Protein AF-A0A7S1ANT2-F1 (afdb_monomer_lite)

InterPro domains:
  IPR011009 Protein kinase-like domain superfamily [SSF56112] (2-54)

Radius of gyration: 23.87 Å; chains: 1; bounding box: 61×49×49 Å

Foldseek 3Di:
DCLQPNDQDQDDPVDDPVVRVLSCQCSDNDPVSRDDPVRVCPDPVNVVVVVVVVVVVVVVVVVVPPDDDDDDDDDDDPPPPCPPCVVVQLVDDAQDWDWDCDPVVNDTDIWGFHDADPQSWTATPVHNPDTHHSVRRD

pLDDT: mean 77.89, std 18.1, range [33.78, 97.06]

Secondary structure (DSSP, 8-state):
-HHHHSPPPPPPTTS-HHHHHHHHHHT-SSGGGSPPHHHHHTSHHHHHHHHHHHHHHHHHHHTT-PPP-----S---------TTGGGTT---TT-EEEEEETTTTEEEEEEEEEE-TTS-EEETTEEEEEEPSGGG-

Structure (mmCIF, N/CA/C/O backbone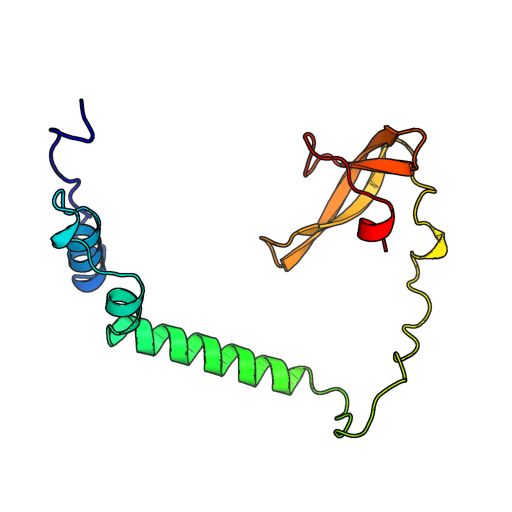):
data_AF-A0A7S1ANT2-F1
#
_entry.id   AF-A0A7S1ANT2-F1
#
loop_
_atom_site.group_PDB
_atom_site.id
_atom_site.type_symbol
_atom_site.label_atom_id
_atom_site.label_alt_id
_atom_site.label_comp_id
_atom_site.label_asym_id
_atom_site.label_entity_id
_atom_site.label_seq_id
_atom_site.pdbx_PDB_ins_code
_atom_site.Cartn_x
_atom_site.Cartn_y
_atom_site.Cartn_z
_atom_site.occupancy
_atom_site.B_iso_or_equiv
_atom_site.auth_seq_id
_atom_site.auth_comp_id
_atom_site.auth_asym_id
_atom_site.auth_atom_id
_atom_site.pdbx_PDB_model_num
ATOM 1 N N . GLN A 1 1 ? 25.009 8.175 -7.397 1.00 67.00 1 GLN A N 1
ATOM 2 C CA . GLN A 1 1 ? 23.965 7.748 -8.363 1.00 67.00 1 GLN A CA 1
ATOM 3 C C . GLN A 1 1 ? 23.542 6.283 -8.143 1.00 67.00 1 GLN A C 1
ATOM 5 O O . GLN A 1 1 ? 23.603 5.475 -9.064 1.00 67.00 1 GLN A O 1
ATOM 10 N N . LYS A 1 2 ? 23.105 5.909 -6.928 1.00 80.44 2 LYS A N 1
ATOM 11 C CA . LYS A 1 2 ? 22.771 4.503 -6.610 1.00 80.44 2 LYS A CA 1
ATOM 12 C C . LYS A 1 2 ? 21.436 4.054 -7.222 1.00 80.44 2 LYS A C 1
ATOM 14 O O . LYS A 1 2 ? 21.335 2.924 -7.668 1.00 80.44 2 LYS A O 1
ATOM 19 N N . ILE A 1 3 ? 20.467 4.962 -7.345 1.00 83.19 3 ILE A N 1
ATOM 20 C CA . ILE A 1 3 ? 19.138 4.672 -7.908 1.00 83.19 3 ILE A CA 1
ATOM 21 C C . ILE A 1 3 ? 19.220 4.422 -9.425 1.00 83.19 3 ILE A C 1
ATOM 23 O O . ILE A 1 3 ? 18.748 3.404 -9.921 1.00 83.19 3 ILE A O 1
ATOM 27 N N . CYS A 1 4 ? 19.894 5.303 -10.172 1.00 80.75 4 CYS A N 1
ATOM 28 C CA . CYS A 1 4 ? 19.932 5.206 -11.637 1.00 80.75 4 CYS A CA 1
ATOM 29 C C . CYS A 1 4 ? 20.901 4.139 -12.172 1.00 80.75 4 CYS A C 1
ATOM 31 O O . CYS A 1 4 ? 20.702 3.654 -13.281 1.00 80.75 4 CYS A O 1
ATOM 33 N N . ARG A 1 5 ? 21.959 3.791 -11.420 1.00 82.69 5 ARG A N 1
ATOM 34 C CA . ARG A 1 5 ? 23.048 2.912 -11.899 1.00 82.69 5 ARG A CA 1
ATOM 35 C C . ARG A 1 5 ? 23.368 1.716 -10.995 1.00 82.69 5 ARG A C 1
ATOM 37 O O . ARG A 1 5 ? 24.066 0.814 -11.436 1.00 82.69 5 ARG A O 1
ATOM 44 N N . GLY A 1 6 ? 22.883 1.683 -9.753 1.00 83.88 6 GLY A N 1
ATOM 45 C CA . GLY A 1 6 ? 23.151 0.586 -8.812 1.00 83.88 6 GLY A CA 1
ATOM 46 C C . GLY A 1 6 ? 22.259 -0.631 -9.070 1.00 83.88 6 GLY A C 1
ATOM 47 O O . GLY A 1 6 ? 21.142 -0.437 -9.545 1.00 83.88 6 GLY A O 1
ATOM 48 N N . PRO A 1 7 ? 22.726 -1.862 -8.812 1.00 86.62 7 PRO A N 1
ATOM 49 C CA . PRO A 1 7 ? 21.993 -3.090 -9.134 1.00 86.62 7 PRO A CA 1
ATOM 50 C C . PRO A 1 7 ? 20.601 -3.119 -8.489 1.00 86.62 7 PRO A C 1
ATOM 52 O O . PRO A 1 7 ? 20.407 -2.577 -7.400 1.00 86.62 7 PRO A O 1
ATOM 55 N N . THR A 1 8 ? 19.636 -3.753 -9.160 1.00 85.06 8 THR A N 1
ATOM 56 C CA . THR A 1 8 ? 18.297 -3.958 -8.594 1.00 85.06 8 THR A CA 1
ATOM 57 C C . THR A 1 8 ? 18.414 -4.873 -7.373 1.00 85.06 8 THR A C 1
ATOM 59 O O . THR A 1 8 ? 19.055 -5.922 -7.477 1.00 85.06 8 THR A O 1
ATOM 62 N N . PRO A 1 9 ? 17.840 -4.501 -6.217 1.00 87.31 9 PRO A N 1
ATOM 63 C CA . PRO A 1 9 ? 17.906 -5.336 -5.027 1.00 87.31 9 PRO A CA 1
ATOM 64 C C . PRO A 1 9 ? 17.197 -6.671 -5.276 1.00 87.31 9 PRO A C 1
ATOM 66 O O . PRO A 1 9 ? 16.123 -6.718 -5.878 1.00 87.31 9 PRO A O 1
ATOM 69 N N . ILE A 1 10 ? 17.814 -7.755 -4.810 1.00 90.62 10 ILE A N 1
ATOM 70 C CA . ILE A 1 10 ? 17.276 -9.109 -4.933 1.00 90.62 10 ILE A CA 1
ATOM 71 C C . ILE A 1 10 ? 16.455 -9.402 -3.681 1.00 90.62 10 ILE A C 1
ATOM 73 O O . ILE A 1 10 ? 16.945 -9.271 -2.560 1.00 90.62 10 ILE A O 1
ATOM 77 N N . VAL A 1 11 ? 15.201 -9.798 -3.878 1.00 93.75 11 VAL A N 1
ATOM 78 C CA . VAL A 1 11 ? 14.313 -10.195 -2.784 1.00 93.75 11 VAL A CA 1
ATOM 79 C C . VAL A 1 11 ? 14.706 -11.601 -2.295 1.00 93.75 11 VAL A C 1
ATOM 81 O O . VAL A 1 11 ? 14.881 -12.492 -3.132 1.00 93.75 11 VAL A O 1
ATOM 84 N N . PRO A 1 12 ? 14.833 -11.835 -0.973 1.00 95.50 12 PRO A N 1
ATOM 85 C CA . PRO A 1 12 ? 15.225 -13.132 -0.423 1.00 95.50 12 PRO A CA 1
ATOM 86 C C . PRO A 1 12 ? 14.354 -14.319 -0.882 1.00 95.50 12 PRO A C 1
ATOM 88 O O . PRO A 1 12 ? 13.155 -14.158 -1.148 1.00 95.50 12 PRO A O 1
ATOM 91 N N . PRO A 1 13 ? 14.911 -15.546 -0.901 1.00 93.06 13 PRO A N 1
ATOM 92 C CA . PRO A 1 13 ? 14.182 -16.746 -1.309 1.00 93.06 13 PRO A CA 1
ATOM 93 C C . PRO A 1 13 ? 13.067 -17.155 -0.328 1.00 93.06 13 PRO A C 1
ATOM 95 O O . PRO A 1 13 ? 12.197 -17.931 -0.703 1.00 93.06 13 PRO A O 1
ATOM 98 N N . ALA A 1 14 ? 13.055 -16.605 0.893 1.00 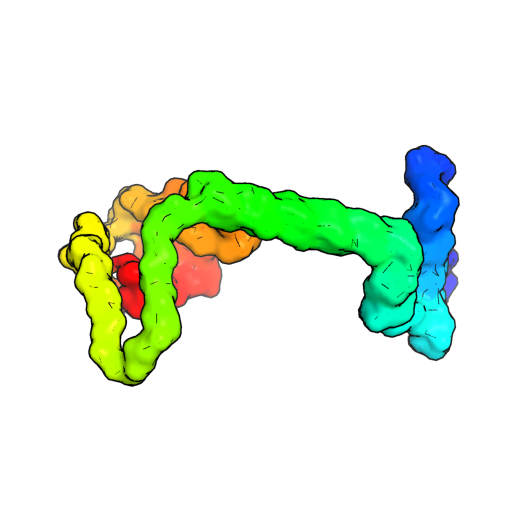97.06 14 ALA A N 1
ATOM 99 C CA . ALA A 1 14 ? 12.021 -16.854 1.903 1.00 97.06 14 ALA A CA 1
ATOM 100 C C . ALA A 1 14 ? 10.621 -16.355 1.497 1.00 97.06 14 ALA A C 1
ATOM 102 O O . ALA A 1 14 ? 9.616 -16.830 2.018 1.00 97.06 14 ALA A O 1
ATOM 103 N N . TYR A 1 15 ? 10.542 -15.396 0.571 1.00 96.25 15 TYR A N 1
ATOM 104 C CA . TYR A 1 15 ? 9.267 -14.924 0.035 1.00 96.25 15 TYR A CA 1
ATOM 105 C C . TYR A 1 15 ? 8.709 -15.891 -1.019 1.00 96.25 15 TYR A C 1
ATOM 107 O O . TYR A 1 15 ? 9.379 -16.821 -1.458 1.00 96.25 15 TYR A O 1
ATOM 115 N N . SER A 1 16 ? 7.472 -15.682 -1.465 1.00 96.12 16 SER A N 1
ATOM 116 C CA . SER A 1 16 ? 6.936 -16.461 -2.586 1.00 96.12 16 SER A CA 1
ATOM 117 C C . SER A 1 16 ? 7.535 -16.009 -3.924 1.00 96.12 16 SER A C 1
ATOM 119 O O . SER A 1 16 ? 7.894 -14.839 -4.086 1.00 96.12 16 SER A O 1
ATOM 121 N N . ASP A 1 17 ? 7.579 -16.909 -4.914 1.00 94.88 17 ASP A N 1
ATOM 122 C CA . ASP A 1 17 ? 7.991 -16.569 -6.288 1.00 94.88 17 ASP A CA 1
ATOM 123 C C . ASP A 1 17 ? 7.188 -15.403 -6.862 1.00 94.88 17 ASP A C 1
ATOM 125 O O . ASP A 1 17 ? 7.734 -14.528 -7.526 1.00 94.88 17 ASP A O 1
ATOM 129 N N . PHE A 1 18 ? 5.897 -15.351 -6.529 1.00 95.25 18 PHE A N 1
ATOM 130 C CA . PHE A 1 18 ? 5.007 -14.281 -6.960 1.00 95.25 18 PHE A CA 1
ATOM 131 C C . PHE A 1 18 ? 5.475 -12.905 -6.482 1.00 95.25 18 PHE A C 1
ATOM 133 O O . PHE A 1 18 ? 5.541 -11.971 -7.277 1.00 95.25 18 PHE A O 1
ATOM 140 N N . VAL A 1 19 ? 5.818 -12.781 -5.196 1.00 94.88 19 VAL A N 1
ATOM 141 C CA . VAL A 1 19 ? 6.287 -11.513 -4.622 1.00 94.88 19 VAL A CA 1
ATOM 142 C C . VAL A 1 19 ? 7.632 -11.129 -5.222 1.00 94.88 19 VAL A C 1
ATOM 144 O O . VAL A 1 19 ? 7.812 -9.980 -5.615 1.00 94.88 19 VAL A O 1
ATOM 147 N N . ARG A 1 20 ? 8.558 -12.088 -5.356 1.00 94.94 20 ARG A N 1
ATOM 148 C CA . ARG A 1 20 ? 9.859 -11.830 -5.987 1.00 94.94 20 ARG A CA 1
ATOM 149 C C . ARG A 1 20 ? 9.696 -11.296 -7.405 1.00 94.94 20 ARG A C 1
ATOM 151 O O . ARG A 1 20 ? 10.258 -10.252 -7.720 1.00 94.94 20 ARG A O 1
ATOM 158 N N . GLN A 1 21 ? 8.892 -11.975 -8.221 1.00 93.44 21 GLN A N 1
ATOM 159 C CA . GLN A 1 21 ? 8.633 -11.582 -9.601 1.00 93.44 21 GLN A CA 1
ATOM 160 C C . GLN A 1 21 ? 7.973 -10.198 -9.682 1.00 93.44 21 GLN A C 1
ATOM 162 O O . GLN A 1 21 ? 8.441 -9.337 -10.426 1.00 93.44 21 GLN A O 1
ATOM 167 N N . LEU A 1 22 ? 6.937 -9.950 -8.874 1.00 94.62 22 LEU A N 1
ATOM 168 C CA . LEU A 1 22 ? 6.257 -8.656 -8.828 1.00 94.62 22 LEU A CA 1
ATOM 169 C C . LEU A 1 22 ? 7.219 -7.524 -8.433 1.00 94.62 22 LEU A C 1
ATOM 171 O O . LEU A 1 22 ? 7.235 -6.475 -9.075 1.00 94.62 22 LEU A O 1
ATOM 175 N N . CYS A 1 23 ? 8.063 -7.730 -7.419 1.00 93.94 23 CYS A N 1
ATOM 176 C CA . CYS A 1 23 ? 9.076 -6.752 -7.023 1.00 93.94 23 CYS A CA 1
ATOM 177 C C . CYS A 1 23 ? 10.098 -6.491 -8.138 1.00 93.94 23 CYS A C 1
ATOM 179 O O . CYS A 1 23 ? 10.465 -5.338 -8.357 1.00 93.94 23 CYS A O 1
ATOM 181 N N . THR A 1 24 ? 10.535 -7.522 -8.867 1.00 92.25 24 THR A N 1
ATOM 182 C CA . THR A 1 24 ? 11.438 -7.362 -10.016 1.00 92.25 24 THR A CA 1
ATOM 183 C C . THR A 1 24 ? 10.811 -6.504 -11.117 1.00 92.25 24 THR A C 1
ATOM 185 O O . THR A 1 24 ? 11.470 -5.605 -11.639 1.00 92.25 24 THR A O 1
ATOM 188 N N . GLU A 1 25 ? 9.538 -6.732 -11.436 1.00 93.06 25 GLU A N 1
ATOM 189 C CA . GLU A 1 25 ? 8.802 -5.970 -12.451 1.00 93.06 25 GLU A CA 1
ATOM 190 C C . GLU A 1 25 ? 8.569 -4.513 -12.012 1.00 93.06 25 GLU A C 1
ATOM 192 O O . GLU A 1 25 ? 8.817 -3.579 -12.776 1.00 93.06 25 GLU A O 1
ATOM 197 N N . MET A 1 26 ? 8.185 -4.281 -10.751 1.00 93.94 26 MET A N 1
ATOM 198 C CA . MET A 1 26 ? 7.997 -2.925 -10.216 1.00 93.94 26 MET A CA 1
ATOM 199 C C . MET A 1 26 ? 9.308 -2.128 -10.140 1.00 93.94 26 MET A C 1
ATOM 201 O O . MET A 1 26 ? 9.328 -0.923 -10.405 1.00 93.94 26 MET A O 1
ATOM 205 N N . LEU A 1 27 ? 10.422 -2.787 -9.812 1.00 92.12 27 LEU A N 1
ATOM 206 C CA . LEU A 1 27 ? 11.747 -2.167 -9.724 1.00 92.12 27 LEU A CA 1
ATOM 207 C C . LEU A 1 27 ? 12.488 -2.122 -11.071 1.00 92.12 27 LEU A C 1
ATOM 209 O O . LEU A 1 27 ? 13.673 -1.780 -11.114 1.00 92.12 27 LEU A O 1
ATOM 213 N N . CYS A 1 28 ? 11.804 -2.420 -12.179 1.00 89.50 28 CYS A N 1
ATOM 214 C CA . CYS A 1 28 ? 12.359 -2.258 -13.514 1.00 89.50 28 CYS A CA 1
ATOM 215 C C . CYS A 1 28 ? 12.777 -0.795 -13.755 1.00 89.50 28 CYS A C 1
ATOM 217 O O . CYS A 1 28 ? 12.056 0.146 -13.415 1.00 89.50 28 CYS A O 1
ATOM 219 N N . ARG A 1 29 ? 13.963 -0.587 -14.349 1.00 88.81 29 ARG A N 1
ATOM 220 C CA . ARG A 1 29 ? 14.484 0.764 -14.643 1.00 88.81 29 ARG A CA 1
ATOM 221 C C . ARG A 1 29 ? 13.697 1.475 -15.736 1.00 88.81 29 ARG A C 1
ATOM 223 O O . ARG A 1 29 ? 13.642 2.701 -15.757 1.00 88.81 29 ARG A O 1
ATOM 230 N N . SER A 1 30 ? 13.159 0.706 -16.677 1.00 88.44 30 SER A N 1
ATOM 231 C CA . SER A 1 30 ? 12.347 1.240 -17.759 1.00 88.44 30 SER A CA 1
ATOM 232 C C . SER A 1 30 ? 10.937 1.479 -17.243 1.00 88.44 30 SER A C 1
ATOM 234 O O . SER A 1 30 ? 10.269 0.534 -16.831 1.00 88.44 30 SER A O 1
ATOM 236 N N . ALA A 1 31 ? 10.462 2.723 -17.325 1.00 90.50 31 ALA A N 1
ATOM 237 C CA . ALA A 1 31 ? 9.091 3.066 -16.954 1.00 90.50 31 ALA A CA 1
ATOM 238 C C . ALA A 1 31 ? 8.056 2.240 -17.738 1.00 90.50 31 ALA A C 1
ATOM 240 O O . ALA A 1 31 ? 7.046 1.840 -17.178 1.00 90.50 31 ALA A O 1
ATOM 241 N N . LYS A 1 32 ? 8.345 1.915 -19.0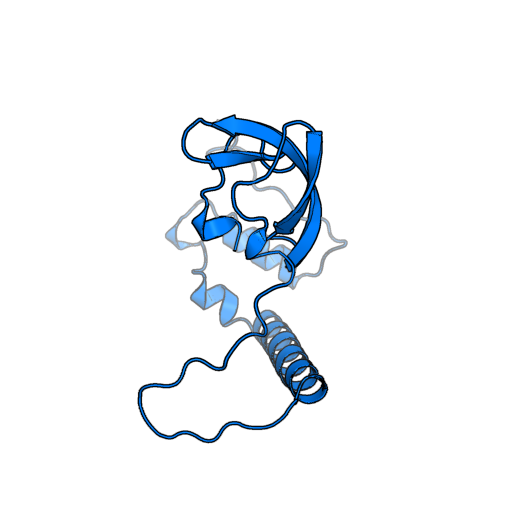06 1.00 91.00 32 LYS A N 1
ATOM 242 C CA . LYS A 1 32 ? 7.470 1.090 -19.856 1.00 91.00 32 LYS A CA 1
ATOM 243 C C . LYS A 1 32 ? 7.420 -0.383 -19.440 1.00 91.00 32 LYS A C 1
ATOM 245 O O . LYS A 1 32 ? 6.509 -1.088 -19.842 1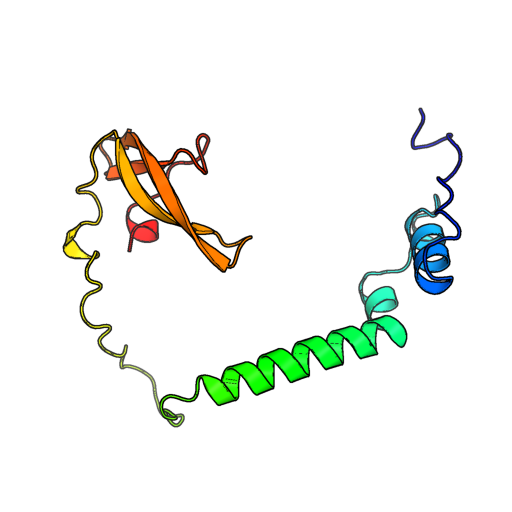.00 91.00 32 LYS A O 1
ATOM 250 N N . GLY A 1 33 ? 8.422 -0.854 -18.696 1.00 88.19 33 GLY A N 1
ATOM 251 C CA . GLY A 1 33 ? 8.467 -2.221 -18.176 1.00 88.19 33 GLY A CA 1
ATOM 252 C C . GLY A 1 33 ? 7.865 -2.358 -16.779 1.00 88.19 33 GLY A C 1
ATOM 253 O O . GLY A 1 33 ? 7.812 -3.469 -16.261 1.00 88.19 33 GLY A O 1
ATOM 254 N N . ARG A 1 34 ? 7.452 -1.247 -16.154 1.00 94.31 34 ARG A N 1
ATOM 255 C CA . ARG A 1 34 ? 6.785 -1.256 -14.855 1.00 94.31 34 ARG A CA 1
ATOM 256 C C . ARG A 1 34 ? 5.284 -1.481 -15.081 1.00 94.31 34 ARG A C 1
ATOM 258 O O . ARG A 1 34 ? 4.690 -0.711 -15.833 1.00 94.31 34 ARG A O 1
ATOM 265 N N . PRO A 1 35 ? 4.670 -2.485 -14.437 1.00 96.12 35 PRO A N 1
ATOM 266 C CA . PRO A 1 35 ? 3.234 -2.707 -14.549 1.00 96.12 35 PRO A CA 1
ATOM 267 C C . PRO A 1 35 ? 2.456 -1.528 -13.954 1.00 96.12 35 PRO A C 1
ATOM 269 O O . PRO A 1 35 ? 2.899 -0.909 -12.979 1.00 96.12 35 PRO A O 1
ATOM 272 N N . THR A 1 36 ? 1.294 -1.226 -14.528 1.00 96.56 36 THR A N 1
ATOM 273 C CA . THR A 1 36 ? 0.374 -0.237 -13.957 1.00 96.56 36 THR A CA 1
ATOM 274 C C . THR A 1 36 ? -0.315 -0.798 -12.711 1.00 96.56 36 THR A C 1
ATOM 276 O O . THR A 1 36 ? -0.293 -2.002 -12.454 1.00 96.56 36 THR A O 1
ATOM 279 N N . ALA A 1 37 ? -0.943 0.070 -11.914 1.00 95.44 37 ALA A N 1
ATOM 280 C CA . ALA A 1 37 ? -1.718 -0.380 -10.757 1.00 95.44 37 ALA A CA 1
ATOM 281 C C . ALA A 1 37 ? -2.854 -1.336 -11.167 1.00 95.44 37 ALA A C 1
ATOM 283 O O . ALA A 1 37 ? -3.106 -2.319 -10.474 1.00 95.44 37 ALA A O 1
ATOM 284 N N . GLU A 1 38 ? -3.479 -1.087 -12.319 1.00 96.19 38 GLU A N 1
ATOM 285 C CA . GLU A 1 38 ? -4.524 -1.941 -12.883 1.00 96.19 38 GLU A CA 1
ATOM 286 C C . GLU A 1 38 ? -3.977 -3.327 -13.254 1.00 96.19 38 GLU A C 1
ATOM 288 O O . GLU A 1 38 ? -4.545 -4.338 -12.842 1.00 96.19 38 GLU A O 1
ATOM 293 N N . ASP A 1 39 ? -2.805 -3.394 -13.897 1.00 95.50 39 ASP A N 1
ATOM 294 C CA . ASP A 1 39 ? -2.143 -4.666 -14.230 1.00 95.50 39 ASP A CA 1
ATOM 295 C C . ASP A 1 39 ? -1.760 -5.479 -12.985 1.00 95.50 39 ASP A C 1
ATOM 297 O O . ASP A 1 39 ? -1.751 -6.713 -13.002 1.00 95.50 39 ASP A O 1
ATOM 301 N N . ILE A 1 40 ? -1.393 -4.803 -11.891 1.00 96.56 40 ILE A N 1
ATOM 302 C CA . ILE A 1 40 ? -1.078 -5.457 -10.617 1.00 96.56 40 ILE A CA 1
ATOM 303 C C . ILE A 1 40 ? -2.359 -6.015 -9.993 1.00 96.56 40 ILE A C 1
ATOM 305 O O . ILE A 1 40 ? -2.380 -7.180 -9.592 1.00 96.56 40 ILE A O 1
ATOM 309 N N . LEU A 1 41 ? -3.432 -5.221 -9.955 1.00 95.81 41 LEU A N 1
ATOM 310 C CA . LEU A 1 41 ? -4.724 -5.653 -9.428 1.00 95.81 41 LEU A CA 1
ATOM 311 C C . LEU A 1 41 ? -5.318 -6.799 -10.246 1.00 95.81 41 LEU A C 1
ATOM 313 O O . LEU A 1 41 ? -5.907 -7.696 -9.656 1.00 95.81 41 LEU A O 1
ATOM 317 N N . ALA A 1 42 ? -5.116 -6.847 -11.562 1.00 95.62 42 ALA A N 1
ATOM 318 C CA . ALA A 1 42 ? -5.613 -7.920 -12.426 1.00 95.62 42 ALA A CA 1
ATOM 319 C C . ALA A 1 42 ? -4.972 -9.301 -12.158 1.00 95.62 42 ALA A C 1
ATOM 321 O O . ALA A 1 42 ? -5.440 -10.317 -12.678 1.00 95.62 42 ALA A O 1
ATOM 322 N N . ARG A 1 43 ? -3.907 -9.391 -11.345 1.00 96.06 43 ARG A N 1
ATOM 323 C CA . ARG A 1 43 ? -3.219 -10.666 -11.081 1.00 96.06 43 ARG A CA 1
ATOM 324 C C . ARG A 1 43 ? -4.090 -11.611 -10.245 1.00 96.06 43 ARG A C 1
ATOM 326 O O . ARG A 1 43 ? -4.556 -11.201 -9.182 1.00 96.06 43 ARG A O 1
ATOM 333 N N . PRO A 1 44 ? -4.192 -12.909 -10.597 1.00 95.88 44 PRO A N 1
ATOM 334 C CA . PRO A 1 44 ? -5.058 -13.860 -9.890 1.00 95.88 44 PRO A CA 1
ATOM 335 C C . PRO A 1 44 ? -4.812 -13.949 -8.377 1.00 95.88 44 PRO A C 1
ATOM 337 O O . PRO A 1 44 ? -5.759 -13.979 -7.599 1.00 95.88 44 PRO A O 1
ATOM 340 N N . LYS A 1 45 ? -3.542 -13.936 -7.944 1.00 94.31 45 LYS A N 1
ATOM 341 C CA . LYS A 1 45 ? -3.178 -13.977 -6.514 1.00 94.31 45 LYS A CA 1
ATOM 342 C C . LYS A 1 45 ? -3.590 -12.720 -5.746 1.00 94.31 45 LYS A C 1
ATOM 344 O O . LYS A 1 45 ? -3.865 -12.803 -4.556 1.00 94.31 45 LYS A O 1
ATOM 349 N N . ILE A 1 46 ? -3.608 -11.562 -6.404 1.00 95.88 46 ILE A N 1
ATOM 350 C CA . ILE A 1 46 ? -4.049 -10.311 -5.780 1.00 95.88 46 ILE A CA 1
ATOM 351 C C . ILE A 1 46 ? -5.574 -10.271 -5.761 1.00 95.88 46 ILE A C 1
ATOM 353 O O . ILE A 1 46 ? -6.145 -10.007 -4.710 1.00 95.88 46 ILE A O 1
ATOM 357 N N . GLN A 1 47 ? -6.229 -10.658 -6.858 1.00 96.19 47 GLN A N 1
ATOM 358 C CA . GLN A 1 47 ? -7.686 -10.801 -6.929 1.00 96.19 47 GLN A CA 1
ATOM 359 C C . GLN A 1 47 ? -8.245 -11.717 -5.835 1.00 96.19 47 GLN A C 1
ATOM 361 O O . GLN A 1 47 ? -9.244 -11.375 -5.211 1.00 96.19 47 GLN A O 1
ATOM 366 N N . SER A 1 48 ? -7.592 -12.847 -5.536 1.00 94.75 48 SER A N 1
ATOM 367 C CA . SER A 1 48 ? -8.042 -13.732 -4.454 1.00 94.75 48 SER A CA 1
ATOM 368 C C . SER A 1 48 ? -7.978 -13.074 -3.075 1.00 94.75 48 SER A C 1
ATOM 370 O O . SER A 1 48 ? -8.865 -13.295 -2.257 1.00 94.75 48 SER A O 1
ATOM 372 N N . ILE A 1 49 ? -6.950 -12.258 -2.820 1.00 94.25 49 ILE A N 1
ATOM 373 C CA . ILE A 1 49 ? -6.808 -11.530 -1.552 1.00 94.25 49 ILE A CA 1
ATOM 374 C C . ILE A 1 49 ? -7.846 -10.407 -1.485 1.00 94.25 49 ILE A C 1
ATOM 376 O O . ILE A 1 49 ? -8.531 -10.280 -0.481 1.00 94.25 49 ILE A O 1
ATOM 380 N N . VAL A 1 50 ? -8.020 -9.640 -2.566 1.00 92.56 50 VAL A N 1
ATOM 381 C CA . VAL A 1 50 ? -9.037 -8.579 -2.653 1.00 92.56 50 VAL A CA 1
ATOM 382 C C . VAL A 1 50 ? -10.437 -9.144 -2.424 1.00 92.56 50 VAL A C 1
ATOM 384 O O . VAL A 1 50 ? -11.208 -8.561 -1.670 1.00 92.56 50 VAL A O 1
ATOM 387 N N . LYS A 1 51 ? -10.750 -10.299 -3.020 1.00 93.81 51 LYS A N 1
ATOM 388 C CA . LYS A 1 51 ? -12.016 -10.995 -2.792 1.00 93.81 51 LYS A CA 1
ATOM 389 C C . LYS A 1 51 ? -12.187 -11.382 -1.323 1.00 93.81 51 LYS A C 1
ATOM 391 O O . LYS A 1 51 ? -13.211 -11.059 -0.744 1.00 93.81 51 LYS A O 1
ATOM 396 N N . MET A 1 52 ? -11.172 -11.992 -0.712 1.00 92.25 52 MET A N 1
ATOM 397 C CA . MET A 1 52 ? -11.202 -12.354 0.709 1.00 92.25 52 MET A CA 1
ATOM 398 C C . MET A 1 52 ? -11.434 -11.131 1.608 1.00 92.25 52 MET A C 1
ATOM 400 O O . MET A 1 52 ? -12.274 -11.185 2.498 1.00 92.25 52 MET A O 1
ATOM 404 N N . MET A 1 53 ? -10.752 -10.015 1.334 1.00 91.38 53 MET A N 1
ATOM 405 C CA . MET A 1 53 ? -10.933 -8.761 2.074 1.00 91.38 53 MET A CA 1
ATOM 406 C C . MET A 1 53 ? -12.337 -8.169 1.889 1.00 91.38 53 MET A C 1
ATOM 408 O O . MET A 1 53 ? -12.894 -7.595 2.822 1.00 91.38 53 MET A O 1
ATOM 412 N N . LEU A 1 54 ? -12.912 -8.281 0.687 1.00 93.00 54 LEU A N 1
ATOM 413 C CA . LEU A 1 54 ? -14.264 -7.802 0.406 1.00 93.00 54 LEU A CA 1
ATOM 414 C C . LEU A 1 54 ? -15.322 -8.672 1.095 1.00 93.00 54 LEU A C 1
ATOM 416 O O . LEU A 1 54 ? -16.254 -8.129 1.683 1.00 93.00 54 LEU A O 1
ATOM 420 N N . ASP A 1 55 ? -15.149 -9.992 1.054 1.00 90.69 55 ASP A N 1
ATOM 421 C CA . ASP A 1 55 ? -16.028 -10.961 1.710 1.00 90.69 55 ASP A CA 1
ATOM 422 C C . ASP A 1 55 ? -16.012 -10.748 3.237 1.00 90.69 55 ASP A C 1
ATOM 424 O O . ASP A 1 55 ? -17.068 -10.690 3.866 1.00 90.69 55 ASP A O 1
ATOM 428 N N . GLU A 1 56 ? -14.831 -10.534 3.830 1.00 89.69 56 GLU A N 1
ATOM 429 C CA . GLU A 1 56 ? -14.673 -10.209 5.256 1.00 89.69 56 GLU A CA 1
ATOM 430 C C . GLU A 1 56 ? -15.371 -8.891 5.628 1.00 89.69 56 GLU A C 1
ATOM 432 O O . GLU A 1 56 ? -16.105 -8.832 6.613 1.00 89.69 56 GLU A O 1
ATOM 437 N N . ALA A 1 57 ? -15.223 -7.841 4.813 1.00 82.31 57 ALA A N 1
ATOM 438 C CA . ALA A 1 57 ? -15.892 -6.562 5.049 1.00 82.31 57 ALA A CA 1
ATOM 439 C C . ALA A 1 57 ? -17.426 -6.648 4.916 1.00 82.31 57 ALA A C 1
ATOM 441 O O . ALA A 1 57 ? -18.149 -5.936 5.617 1.00 82.31 57 ALA A O 1
ATOM 442 N N . GLN A 1 58 ? -17.937 -7.503 4.024 1.00 82.75 58 GLN A N 1
ATOM 443 C CA . GLN A 1 58 ? -19.373 -7.760 3.882 1.00 82.75 58 GLN A CA 1
ATOM 444 C C . GLN A 1 58 ? -19.924 -8.577 5.056 1.00 82.75 58 GLN A C 1
ATOM 446 O O . GLN A 1 58 ? -20.987 -8.244 5.576 1.00 82.75 58 GLN A O 1
ATOM 451 N N . ALA A 1 59 ? -19.189 -9.590 5.517 1.00 75.69 59 ALA A N 1
ATOM 452 C CA . ALA A 1 59 ? -19.562 -10.382 6.685 1.00 75.69 59 ALA A CA 1
ATOM 453 C C . ALA A 1 59 ? -19.533 -9.550 7.981 1.00 75.69 59 ALA A C 1
ATOM 455 O O . ALA A 1 59 ? -20.478 -9.602 8.763 1.00 75.69 59 ALA A O 1
ATOM 456 N N . GLY A 1 60 ? -18.515 -8.704 8.171 1.00 65.69 60 GLY A N 1
ATOM 457 C CA . GLY A 1 60 ? -18.443 -7.781 9.310 1.00 65.69 60 GLY A CA 1
ATOM 458 C C . GLY A 1 60 ? -19.515 -6.684 9.283 1.00 65.69 60 GLY A C 1
ATOM 459 O O . GLY A 1 60 ? -19.941 -6.210 10.332 1.00 65.69 60 GLY A O 1
ATOM 460 N N . ARG A 1 61 ? -20.014 -6.306 8.095 1.00 58.09 61 ARG A N 1
ATOM 461 C CA . ARG A 1 61 ? -21.206 -5.448 7.974 1.00 58.09 61 ARG A CA 1
ATOM 462 C C . ARG A 1 61 ? -22.484 -6.148 8.435 1.00 58.09 61 ARG A C 1
ATOM 464 O O . ARG A 1 61 ? -23.333 -5.474 9.002 1.00 58.09 61 ARG A O 1
ATOM 471 N N . LEU A 1 62 ? -22.606 -7.460 8.227 1.00 51.28 62 LEU A N 1
ATOM 472 C CA . LEU A 1 62 ? -23.762 -8.246 8.678 1.00 51.28 62 LEU A CA 1
ATOM 473 C C . LEU A 1 62 ? -23.773 -8.461 10.201 1.00 51.28 62 LEU A C 1
ATOM 475 O O . LEU A 1 62 ? -24.848 -8.501 10.789 1.00 51.28 62 LEU A O 1
ATOM 479 N N . GLU A 1 63 ? -22.615 -8.509 10.868 1.00 47.28 63 GLU A N 1
ATOM 480 C CA . GLU A 1 63 ? -22.558 -8.500 12.345 1.00 47.28 63 GLU A CA 1
ATOM 481 C C . GLU A 1 63 ? -22.841 -7.114 12.961 1.00 47.28 63 GLU A C 1
ATOM 483 O O . GLU A 1 63 ? -23.114 -7.013 14.157 1.00 47.28 63 GLU A O 1
ATOM 488 N N . LEU A 1 64 ? -22.849 -6.052 12.146 1.00 47.62 64 LEU A N 1
ATOM 489 C CA . LEU A 1 64 ? -23.201 -4.682 12.535 1.00 47.62 64 LEU A CA 1
ATOM 490 C C . LEU A 1 64 ? -24.549 -4.206 11.954 1.00 47.62 64 LEU A C 1
ATOM 492 O O . LEU A 1 64 ? -24.835 -3.007 12.013 1.00 47.62 64 LEU A O 1
ATOM 496 N N . GLU A 1 65 ? -25.407 -5.100 11.442 1.00 40.50 65 GLU A N 1
ATOM 497 C CA . GLU A 1 65 ? -26.790 -4.754 11.069 1.00 40.50 65 GLU A CA 1
ATOM 498 C C . GLU A 1 65 ? -27.664 -4.504 12.316 1.00 40.50 65 GLU A C 1
ATOM 500 O O . GLU A 1 65 ? -28.500 -5.304 12.732 1.00 40.50 65 GLU A O 1
ATOM 505 N N . ALA A 1 66 ? -27.483 -3.319 12.898 1.00 42.16 66 ALA A N 1
ATOM 506 C CA . ALA A 1 66 ? -28.584 -2.509 13.401 1.00 42.16 66 ALA A CA 1
ATOM 507 C C . ALA A 1 66 ? -29.413 -1.987 12.195 1.00 42.16 66 ALA A C 1
ATOM 509 O O . ALA A 1 66 ? -28.904 -1.921 11.076 1.00 42.16 66 ALA A O 1
ATOM 510 N N . PRO A 1 67 ? -30.706 -1.672 12.381 1.00 44.00 67 PRO A N 1
ATOM 511 C CA . PRO A 1 67 ? -31.756 -1.916 11.397 1.00 44.00 67 PRO A CA 1
ATOM 512 C C . PRO A 1 67 ? -31.647 -1.089 10.111 1.00 44.00 67 PRO A C 1
ATOM 514 O O . PRO A 1 67 ? -31.281 0.086 10.112 1.00 44.00 67 PRO A O 1
ATOM 517 N N . SER A 1 68 ? -32.076 -1.730 9.022 1.00 42.94 68 SER A N 1
ATOM 518 C CA . SER A 1 68 ? -32.261 -1.173 7.687 1.00 42.94 68 SER A CA 1
ATOM 519 C C . SER A 1 68 ? -33.117 0.100 7.693 1.00 42.94 68 SER A C 1
ATOM 521 O O . SER A 1 68 ? -34.304 0.053 8.024 1.00 42.94 68 SER A O 1
ATOM 523 N N . TYR A 1 69 ? -32.553 1.211 7.222 1.00 35.03 69 TYR A N 1
ATOM 524 C CA . TYR A 1 69 ? -33.332 2.348 6.737 1.00 35.03 69 TYR A CA 1
ATOM 525 C C . TYR A 1 69 ? -33.467 2.224 5.219 1.00 35.03 69 TYR A C 1
ATOM 527 O O . TYR A 1 69 ? -32.494 2.331 4.476 1.00 35.03 69 TYR A O 1
ATOM 535 N N . SER A 1 70 ? -34.688 1.934 4.778 1.00 43.38 70 SER A N 1
ATOM 536 C CA . SER A 1 70 ? -35.095 1.875 3.377 1.00 43.38 70 SER A CA 1
ATOM 537 C C . SER A 1 70 ? -34.955 3.231 2.685 1.00 43.38 70 SER A C 1
ATOM 539 O O . SER A 1 70 ? -35.325 4.263 3.247 1.00 43.38 70 SER A O 1
ATOM 541 N N . GLU A 1 71 ? -34.494 3.193 1.436 1.00 48.75 71 GLU A N 1
ATOM 542 C CA . GLU A 1 71 ? -34.485 4.300 0.480 1.00 48.75 71 GLU A CA 1
ATOM 543 C C . GLU A 1 71 ? -35.843 5.013 0.395 1.00 48.75 71 GLU A C 1
ATOM 545 O O . GLU A 1 71 ? -36.808 4.461 -0.129 1.00 48.75 71 GLU A O 1
ATOM 550 N N . ALA A 1 72 ? -35.901 6.270 0.835 1.00 34.47 72 ALA A N 1
ATOM 551 C CA . ALA A 1 72 ? -36.801 7.278 0.284 1.00 34.47 72 ALA A CA 1
ATOM 552 C C . ALA A 1 72 ? -36.405 8.673 0.779 1.00 34.47 72 ALA A C 1
ATOM 554 O O . ALA A 1 72 ? -36.537 8.977 1.958 1.00 34.47 72 ALA A O 1
ATOM 555 N N . GLY A 1 73 ? -36.035 9.545 -0.157 1.00 33.78 73 GLY A N 1
ATOM 556 C CA . GLY A 1 73 ? -36.309 10.972 -0.025 1.00 33.78 73 GLY A CA 1
ATOM 557 C C . GLY A 1 73 ? -35.315 11.786 0.800 1.00 33.78 73 GLY A C 1
ATOM 558 O O . GLY A 1 73 ? -34.883 11.435 1.889 1.00 33.78 73 GLY A O 1
ATOM 559 N N . ALA A 1 74 ? -34.973 12.934 0.233 1.00 44.44 74 ALA A N 1
ATOM 560 C CA . ALA A 1 74 ? -34.249 14.011 0.871 1.00 44.44 74 ALA A CA 1
ATOM 561 C C . ALA A 1 74 ? -34.818 14.395 2.252 1.00 44.44 74 ALA A C 1
ATOM 563 O O . ALA A 1 74 ? -36.023 14.340 2.473 1.00 44.44 74 ALA A O 1
ATOM 564 N N . ALA A 1 75 ? -33.924 14.916 3.098 1.00 41.44 75 ALA A N 1
ATOM 565 C CA . ALA A 1 75 ? -34.198 15.546 4.388 1.00 41.44 75 ALA A CA 1
ATOM 566 C C . ALA A 1 75 ? -34.698 14.602 5.491 1.00 41.44 75 ALA A C 1
ATOM 568 O O . ALA A 1 75 ? -35.892 14.453 5.693 1.00 41.44 75 ALA A O 1
ATOM 569 N N . LEU A 1 76 ? -33.751 14.056 6.257 1.00 36.03 76 LEU A N 1
ATOM 570 C CA . LEU A 1 76 ? -33.772 13.971 7.724 1.00 36.03 76 LEU A CA 1
ATOM 571 C C . LEU A 1 76 ? -32.418 13.393 8.149 1.00 36.03 76 LEU A C 1
ATOM 573 O O . LEU A 1 76 ? -32.123 12.219 7.941 1.00 36.03 76 LEU A O 1
ATOM 577 N N . ARG A 1 77 ? -31.549 14.256 8.684 1.00 45.50 77 ARG A N 1
ATOM 578 C CA . ARG A 1 77 ? -30.392 13.800 9.457 1.00 45.50 77 ARG A CA 1
ATOM 579 C C . ARG A 1 77 ? -30.958 13.003 10.640 1.00 45.50 77 ARG A C 1
ATOM 581 O O . ARG A 1 77 ? -31.839 13.550 11.302 1.00 45.50 77 ARG A O 1
ATOM 588 N N . PRO A 1 78 ? -30.521 11.762 10.906 1.00 40.97 78 PRO A N 1
ATOM 589 C CA . PRO A 1 78 ? -30.882 11.124 12.158 1.00 40.97 78 PRO A CA 1
ATOM 590 C C . PRO A 1 78 ? -30.240 11.953 13.268 1.00 40.97 78 PRO A C 1
ATOM 592 O O . PRO A 1 78 ? -29.055 12.286 13.181 1.00 40.97 78 PRO A O 1
ATOM 595 N N . ASP A 1 79 ? -31.046 12.335 14.255 1.00 44.94 79 ASP A N 1
ATOM 596 C CA . ASP A 1 79 ? -30.590 12.892 15.519 1.00 44.94 79 ASP A CA 1
ATOM 597 C C . ASP A 1 79 ? -29.555 11.934 16.114 1.00 44.94 79 ASP A C 1
ATOM 599 O O . ASP A 1 79 ? -29.878 10.932 16.756 1.00 44.94 79 ASP A O 1
ATOM 603 N N . VAL A 1 80 ? -28.283 12.224 15.843 1.00 47.53 80 VAL A N 1
ATOM 604 C CA . VAL A 1 80 ? -27.176 11.730 16.647 1.00 47.53 80 VAL A CA 1
ATOM 605 C C . VAL A 1 80 ? -27.507 12.233 18.049 1.00 47.53 80 VAL A C 1
ATOM 607 O O . VAL A 1 80 ? -27.704 13.446 18.186 1.00 47.53 80 VAL A O 1
ATOM 610 N N . PRO A 1 81 ? -27.655 11.365 19.069 1.00 45.75 81 PRO A N 1
ATOM 611 C CA . PRO A 1 81 ? -27.755 11.858 20.430 1.00 45.75 81 PRO A CA 1
ATOM 612 C C . PRO A 1 81 ? -26.516 12.715 20.618 1.00 45.75 81 PRO A C 1
ATOM 614 O O . PRO A 1 81 ? -25.411 12.206 20.426 1.00 45.75 81 PRO A O 1
ATOM 617 N N . ASP A 1 82 ? -26.757 14.010 20.833 1.00 49.16 82 ASP A N 1
ATOM 618 C CA . ASP A 1 82 ? -25.775 15.075 20.995 1.00 49.16 82 ASP A CA 1
ATOM 619 C C . ASP A 1 82 ? -24.497 14.460 21.554 1.00 49.16 82 ASP A C 1
ATOM 621 O O . ASP A 1 82 ? -24.515 13.915 22.665 1.00 49.16 82 ASP A O 1
ATOM 625 N N . GLY A 1 83 ? -23.465 14.350 20.705 1.00 48.12 83 GLY A N 1
ATOM 626 C CA . GLY A 1 83 ? -22.279 13.575 21.046 1.00 48.12 83 GLY A CA 1
ATOM 627 C C . GLY A 1 83 ? -21.831 14.026 22.428 1.00 48.12 83 GLY A C 1
ATOM 628 O O . GLY A 1 83 ? -21.803 15.227 22.686 1.00 48.12 83 GLY A O 1
ATOM 629 N N . GLN A 1 84 ? -21.521 13.100 23.340 1.00 52.69 84 GLN A N 1
ATOM 630 C CA . GLN A 1 84 ? -21.184 13.434 24.738 1.00 52.69 84 GLN A CA 1
ATOM 631 C C . GLN A 1 84 ? -20.079 14.509 24.862 1.00 52.69 84 GLN A C 1
ATOM 633 O O . GLN A 1 84 ? -19.921 15.135 25.909 1.00 52.69 84 GLN A O 1
ATOM 638 N N . TYR A 1 85 ? -19.355 14.771 23.772 1.00 52.94 85 TYR A N 1
ATOM 639 C CA . TYR A 1 85 ? -18.269 15.732 23.651 1.00 52.94 85 TYR A CA 1
ATOM 640 C C . TYR A 1 85 ? -18.577 16.950 22.755 1.00 52.94 85 TYR A C 1
ATOM 642 O O . TYR A 1 85 ? -17.764 17.869 22.711 1.00 52.94 85 TYR A O 1
ATOM 650 N N . ALA A 1 86 ? -19.754 17.042 22.119 1.00 53.06 86 ALA A N 1
ATOM 651 C CA . ALA A 1 86 ? -20.150 18.186 21.284 1.00 53.06 86 ALA A CA 1
ATOM 652 C C . ALA A 1 86 ? -20.170 19.503 22.084 1.00 53.06 86 ALA A C 1
ATOM 654 O O . ALA A 1 86 ? -19.718 20.542 21.604 1.00 53.06 86 ALA A O 1
ATOM 655 N N . GLY A 1 87 ? -20.592 19.443 23.353 1.00 56.62 87 GLY A N 1
ATOM 656 C CA . GLY A 1 87 ? -20.538 20.576 24.285 1.00 56.62 87 GLY A CA 1
ATOM 657 C C . GLY A 1 87 ? -19.130 20.954 24.771 1.00 56.62 87 GLY A C 1
ATOM 658 O O . GLY A 1 87 ? -18.970 21.999 25.398 1.00 56.62 87 GLY A O 1
ATOM 659 N N . HIS A 1 88 ? -18.114 20.131 24.492 1.00 58.19 88 HIS A N 1
ATOM 660 C CA . HIS A 1 88 ? -16.728 20.339 24.929 1.00 58.19 88 HIS A CA 1
ATOM 661 C C . HIS A 1 88 ? -15.818 20.859 23.800 1.00 58.19 88 HIS A C 1
ATOM 663 O O . HIS A 1 88 ? -14.683 21.265 24.065 1.00 58.19 88 HIS A O 1
ATOM 669 N N . ALA A 1 89 ? -16.312 20.911 22.556 1.00 59.41 89 ALA A N 1
ATOM 670 C CA . ALA A 1 89 ? -15.569 21.424 21.409 1.00 59.41 89 ALA A CA 1
ATOM 671 C C . ALA A 1 89 ? -15.149 22.895 21.621 1.00 59.41 89 ALA A C 1
ATOM 673 O O . ALA A 1 89 ? -15.969 23.799 21.802 1.00 59.41 89 ALA A O 1
ATOM 674 N N . GLY A 1 90 ? -13.837 23.149 21.597 1.00 63.78 90 GLY A N 1
ATOM 675 C CA . GLY A 1 90 ? -13.238 24.457 21.878 1.00 63.78 90 GLY A CA 1
ATOM 676 C C . GLY A 1 90 ? -13.103 24.848 23.352 1.00 63.78 90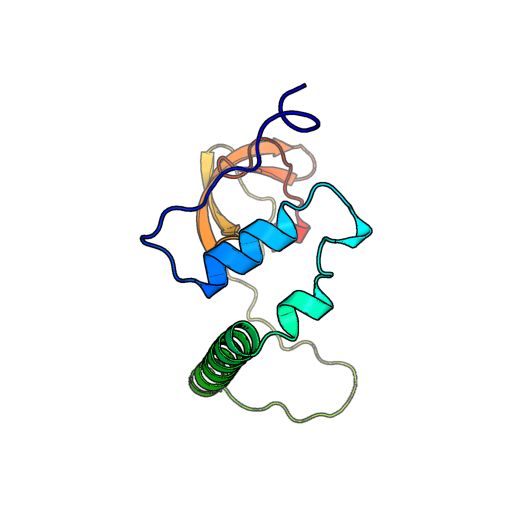 GLY A C 1
ATOM 677 O O . GLY A 1 90 ? -12.704 25.980 23.616 1.00 63.78 90 GLY A O 1
ATOM 678 N N . GLY A 1 91 ? -13.428 23.954 24.292 1.00 71.56 91 GLY A N 1
ATOM 679 C CA . GLY A 1 91 ? -13.195 24.139 25.731 1.00 71.56 91 GLY A CA 1
ATOM 680 C C . GLY A 1 91 ? -11.882 23.536 26.244 1.00 71.56 91 GLY A C 1
ATOM 681 O O . GLY A 1 91 ? -11.608 23.615 27.441 1.00 71.56 91 GLY A O 1
ATOM 682 N N . TYR A 1 92 ? -11.092 22.924 25.360 1.00 76.31 92 TYR A N 1
ATOM 683 C CA . TYR A 1 92 ? -9.853 22.234 25.708 1.00 76.31 92 TYR A CA 1
ATOM 684 C C . TYR A 1 92 ? -8.809 23.180 26.309 1.00 76.31 92 TYR A C 1
ATOM 686 O O . TYR A 1 92 ? -8.712 24.346 25.920 1.00 76.31 92 TYR A O 1
ATOM 694 N N . LYS A 1 93 ? -8.011 22.663 27.244 1.00 79.62 93 LYS A N 1
ATOM 695 C CA . LYS A 1 93 ? -6.866 23.328 27.877 1.00 79.62 93 LYS A CA 1
ATOM 696 C C . LYS A 1 93 ? -5.566 22.610 27.537 1.00 79.62 93 LYS A C 1
ATOM 698 O O . LYS A 1 93 ? -5.543 21.430 27.197 1.00 79.62 93 LYS A O 1
ATOM 703 N N . THR A 1 94 ? -4.458 23.342 27.617 1.00 81.56 94 THR A N 1
ATOM 704 C CA . THR A 1 94 ? -3.131 22.747 27.473 1.00 81.56 94 THR A CA 1
ATOM 705 C C . THR A 1 94 ? -2.979 21.654 28.520 1.00 81.56 94 THR A C 1
ATOM 707 O O . THR A 1 94 ? -3.221 21.904 29.702 1.00 81.56 94 THR A O 1
ATOM 710 N N . ASN A 1 95 ? -2.527 20.484 28.079 1.00 83.75 95 ASN A N 1
ATOM 711 C CA . ASN A 1 95 ? -2.368 19.263 28.858 1.00 83.75 95 ASN A CA 1
ATOM 712 C C . ASN A 1 95 ? -3.661 18.469 29.131 1.00 83.75 95 ASN A C 1
ATOM 714 O O . ASN A 1 95 ? -3.632 17.536 29.933 1.00 83.75 95 ASN A O 1
ATOM 718 N N . ASP A 1 96 ? -4.775 18.799 28.469 1.00 83.38 96 ASP A N 1
ATOM 719 C CA . ASP A 1 96 ? -5.977 17.964 28.517 1.00 83.38 96 ASP A CA 1
ATOM 720 C C . ASP A 1 96 ? -5.785 16.672 27.723 1.00 83.38 96 ASP A C 1
ATOM 722 O O . ASP A 1 96 ? -5.150 16.651 26.663 1.00 83.38 96 ASP A O 1
ATOM 726 N N . LEU A 1 97 ? -6.372 15.599 28.249 1.00 83.38 97 LEU A N 1
ATOM 727 C CA . LEU A 1 97 ? -6.355 14.273 27.652 1.00 83.38 97 LEU A CA 1
ATOM 728 C C . LEU A 1 97 ? -7.580 14.139 26.741 1.00 83.38 97 LEU A C 1
ATOM 730 O O . LEU A 1 97 ? -8.717 14.256 27.197 1.00 83.38 97 LEU A O 1
ATOM 734 N N . VAL A 1 98 ? -7.330 13.941 25.452 1.00 85.75 98 VAL A N 1
ATOM 735 C CA . VAL A 1 98 ? -8.336 13.876 24.388 1.00 85.75 98 VAL A CA 1
ATOM 736 C C . VAL A 1 98 ? -8.129 12.616 23.562 1.00 85.75 98 VAL A C 1
ATOM 738 O O . VAL A 1 98 ? -7.036 12.059 23.530 1.00 85.75 98 VAL A O 1
ATOM 741 N N . GLU A 1 99 ? -9.161 12.160 22.869 1.00 85.81 99 GLU A N 1
ATOM 742 C CA . GLU A 1 99 ? -9.045 11.030 21.952 1.00 85.81 99 GLU A CA 1
ATOM 743 C C . GLU A 1 99 ? -8.992 11.540 20.512 1.00 85.81 99 GLU A C 1
ATOM 745 O O . GLU A 1 99 ? -9.763 12.408 20.106 1.00 85.81 99 GLU A O 1
ATOM 750 N N . TYR A 1 100 ? -8.054 11.011 19.731 1.00 83.75 100 TYR A N 1
ATOM 751 C CA . TYR A 1 100 ? -7.865 11.363 18.331 1.00 83.75 100 TYR A CA 1
ATOM 752 C C . TYR A 1 100 ? -8.182 10.168 17.437 1.00 83.75 100 TYR A C 1
ATOM 754 O O . TYR A 1 100 ? -7.512 9.134 17.510 1.00 83.75 100 TYR A O 1
ATOM 762 N N . LEU A 1 101 ? -9.160 10.328 16.545 1.00 82.94 101 LEU A N 1
ATOM 763 C CA . LEU A 1 101 ? -9.476 9.326 15.534 1.00 82.94 101 LEU A CA 1
ATOM 764 C C . LEU A 1 101 ? -8.384 9.306 14.455 1.00 82.94 101 LEU A C 1
ATOM 766 O O . LEU A 1 101 ? -8.337 10.146 13.552 1.00 82.94 101 LEU A O 1
ATOM 770 N N . SER A 1 102 ? -7.492 8.318 14.528 1.00 79.06 102 SER A N 1
ATOM 771 C CA . SER A 1 102 ? -6.427 8.159 13.542 1.00 79.06 102 SER A CA 1
ATOM 772 C C . SER A 1 102 ? -6.981 7.530 12.270 1.00 79.06 102 SER A C 1
ATOM 774 O O . SER A 1 102 ? -7.334 6.355 12.257 1.00 79.06 102 SER A O 1
ATOM 776 N N . SER A 1 103 ? -6.979 8.262 11.156 1.00 80.00 103 SER A N 1
ATOM 777 C CA . SER A 1 103 ? -7.392 7.710 9.855 1.00 80.00 103 SER A CA 1
ATOM 778 C C . SER A 1 103 ? -6.529 6.523 9.399 1.00 80.00 103 SER A C 1
ATOM 780 O O . SER A 1 103 ? -7.029 5.623 8.724 1.00 80.00 103 SER A O 1
ATOM 782 N N . THR A 1 104 ? -5.253 6.490 9.801 1.00 78.88 104 THR A N 1
ATOM 783 C CA . THR A 1 104 ? -4.321 5.391 9.503 1.00 78.88 104 THR A CA 1
ATOM 784 C C . THR A 1 104 ? -4.616 4.140 10.327 1.00 78.88 104 THR A C 1
ATOM 786 O O . THR A 1 104 ? -4.576 3.041 9.782 1.00 78.88 104 THR A O 1
ATOM 789 N N . HIS A 1 105 ? -4.902 4.297 11.624 1.00 73.50 105 HIS A N 1
ATOM 790 C CA . HIS A 1 105 ? -5.137 3.164 12.531 1.00 73.50 105 HIS A CA 1
ATOM 791 C C . HIS A 1 105 ? -6.617 2.773 12.621 1.00 73.50 105 HIS A C 1
ATOM 793 O O . HIS A 1 105 ? -6.921 1.697 13.118 1.00 73.50 105 HIS A O 1
ATOM 799 N N . ARG A 1 106 ? -7.519 3.616 12.092 1.00 79.81 106 ARG A N 1
ATOM 800 C CA . ARG A 1 106 ? -8.984 3.493 12.187 1.00 79.81 106 ARG A CA 1
ATOM 801 C C . ARG A 1 106 ? -9.461 3.252 13.619 1.00 79.81 106 ARG A C 1
ATOM 803 O O . ARG A 1 106 ? -10.414 2.512 13.835 1.00 79.81 106 ARG A O 1
ATOM 810 N N . ASP A 1 107 ? -8.779 3.886 14.564 1.00 81.12 107 ASP A N 1
ATOM 811 C CA . ASP A 1 107 ? -8.983 3.699 15.994 1.00 81.12 107 ASP A CA 1
ATOM 812 C C . ASP A 1 107 ? -8.806 5.028 16.741 1.00 81.12 107 ASP A C 1
ATOM 814 O O . ASP A 1 107 ? -8.153 5.954 16.231 1.00 81.12 107 ASP A O 1
ATOM 818 N N . TRP A 1 108 ? -9.401 5.116 17.929 1.00 84.19 108 TRP A N 1
ATOM 819 C CA . TRP A 1 108 ? -9.293 6.258 18.832 1.00 84.19 108 TRP A CA 1
ATOM 820 C C . TRP A 1 108 ? -8.026 6.122 19.666 1.00 84.19 108 TRP A C 1
ATOM 822 O O . TRP A 1 108 ? -7.867 5.193 20.454 1.00 84.19 108 TRP A O 1
ATOM 832 N N . LEU A 1 109 ? -7.093 7.046 19.465 1.00 83.81 109 LEU A N 1
ATOM 833 C CA . LEU A 1 109 ? -5.826 7.046 20.180 1.00 83.81 109 LEU A CA 1
ATOM 834 C C . LEU A 1 109 ? -5.852 8.108 21.282 1.00 83.81 109 LEU A C 1
ATOM 836 O O . LEU A 1 109 ? -6.219 9.251 20.995 1.00 83.81 109 LEU A O 1
ATOM 840 N N . PRO A 1 110 ? -5.426 7.775 22.514 1.00 86.25 110 PRO A N 1
ATOM 841 C CA . PRO A 1 110 ? -5.278 8.768 23.566 1.00 86.25 110 PRO A CA 1
ATOM 842 C C . PRO A 1 110 ? -4.180 9.760 23.170 1.00 86.25 110 PRO A C 1
ATOM 844 O O . PRO A 1 110 ? -3.082 9.367 22.772 1.00 86.25 110 PRO A O 1
ATOM 847 N N . ALA A 1 111 ? -4.493 11.043 23.274 1.00 86.38 111 ALA A N 1
ATOM 848 C CA . ALA A 1 111 ? -3.649 12.157 22.886 1.00 86.38 111 ALA A CA 1
ATOM 849 C C . ALA A 1 111 ? -3.713 13.260 23.946 1.00 86.38 111 ALA A C 1
ATOM 851 O O . ALA A 1 111 ? -4.664 13.361 24.719 1.00 86.38 111 ALA A O 1
ATOM 852 N N . THR A 1 112 ? -2.691 14.106 23.986 1.00 88.81 112 THR A N 1
ATOM 853 C CA . THR A 1 112 ? -2.640 15.250 24.904 1.00 88.81 112 THR A CA 1
ATOM 854 C C . THR A 1 112 ? -2.579 16.549 24.123 1.00 88.81 112 THR A C 1
ATOM 856 O O . THR A 1 112 ? -1.800 16.676 23.175 1.00 88.81 112 THR A O 1
ATOM 859 N N . VAL A 1 113 ? -3.373 17.536 24.534 1.00 88.25 113 VAL A N 1
ATOM 860 C CA . VAL A 1 113 ? -3.351 18.873 23.938 1.00 88.25 113 VAL A CA 1
ATOM 861 C C . VAL A 1 113 ? -2.050 19.581 24.312 1.00 88.25 113 VAL A C 1
ATOM 863 O O . VAL A 1 113 ? -1.803 19.906 25.469 1.00 88.25 113 VAL A O 1
ATOM 866 N N . LEU A 1 114 ? -1.211 19.855 23.321 1.00 87.50 114 LEU A N 1
ATOM 867 C CA . LEU A 1 114 ? 0.057 20.558 23.486 1.00 87.50 114 LEU A CA 1
ATOM 868 C C . LEU A 1 114 ? -0.106 22.076 23.483 1.00 87.50 114 LEU A C 1
ATOM 870 O O . LEU A 1 114 ? 0.590 22.769 24.222 1.00 87.50 114 LEU A O 1
ATOM 874 N N . ASN A 1 115 ? -0.975 22.611 22.624 1.00 81.62 115 ASN A N 1
ATOM 875 C CA . ASN A 1 115 ? -1.169 24.054 22.505 1.00 81.62 115 ASN A CA 1
ATOM 876 C C . ASN A 1 115 ? -2.553 24.394 21.948 1.00 81.62 115 ASN A C 1
ATOM 878 O O . ASN A 1 115 ? -3.144 23.587 21.231 1.00 81.62 115 ASN A O 1
ATOM 882 N N . ILE A 1 116 ? -3.041 25.591 22.266 1.00 84.62 116 ILE A N 1
ATOM 883 C CA . ILE A 1 116 ? -4.346 26.105 21.849 1.00 84.62 116 ILE A CA 1
ATOM 884 C C . ILE A 1 116 ? -4.159 27.510 21.296 1.00 84.62 116 ILE A C 1
ATOM 886 O O . ILE A 1 116 ? -3.448 28.325 21.883 1.00 84.62 116 ILE A O 1
ATOM 890 N N . ASP A 1 117 ? -4.806 27.786 20.172 1.00 83.19 117 ASP A N 1
ATOM 891 C CA . ASP A 1 117 ? -4.834 29.113 19.567 1.00 83.19 117 ASP A CA 1
ATOM 892 C C . ASP A 1 117 ? -6.076 29.907 20.009 1.00 83.19 117 ASP A C 1
ATOM 894 O O . ASP A 1 117 ? -7.083 29.328 20.425 1.00 83.19 117 ASP A O 1
ATOM 898 N N . GLY A 1 118 ? -6.047 31.236 19.864 1.00 74.69 118 GLY A N 1
ATOM 899 C CA . GLY A 1 118 ? -7.176 32.125 20.185 1.00 74.69 118 GLY A CA 1
ATOM 900 C C . GLY A 1 118 ? -8.449 31.838 19.374 1.00 74.69 118 GLY A C 1
ATOM 901 O O . GLY A 1 118 ? -9.550 32.160 19.816 1.00 74.69 118 GLY A O 1
ATOM 902 N N . ASP A 1 119 ? -8.300 31.161 18.234 1.00 73.88 119 ASP A N 1
ATOM 903 C CA . ASP A 1 119 ? -9.387 30.683 17.373 1.00 73.88 119 ASP A CA 1
ATOM 904 C C . ASP A 1 119 ? -10.021 29.356 17.855 1.00 73.88 119 ASP A C 1
ATOM 906 O O . ASP A 1 119 ? -10.959 28.853 17.234 1.00 73.88 119 ASP A O 1
ATOM 910 N N . GLY A 1 120 ? -9.516 28.745 18.936 1.00 74.06 120 GLY A N 1
ATOM 911 C CA . GLY A 1 120 ? -9.9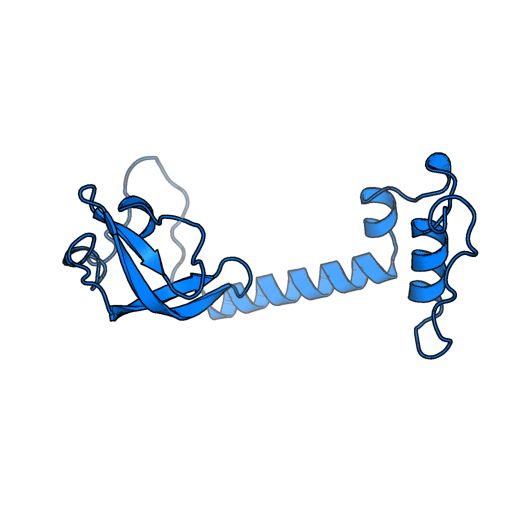94 27.451 19.445 1.00 74.06 120 GLY A CA 1
ATOM 912 C C . GLY A 1 120 ? -9.461 26.234 18.678 1.00 74.06 120 GLY A C 1
ATOM 913 O O . GLY A 1 120 ? -10.030 25.143 18.772 1.00 74.06 120 GLY A O 1
ATOM 914 N N . ARG A 1 121 ? -8.376 26.411 17.914 1.00 83.62 121 ARG A N 1
ATOM 915 C CA . ARG A 1 121 ? -7.639 25.312 17.272 1.00 83.62 121 ARG A CA 1
ATOM 916 C C . ARG A 1 121 ? -6.665 24.701 18.262 1.00 83.62 121 ARG A C 1
ATOM 918 O O . ARG A 1 121 ? -6.081 25.428 19.063 1.00 83.62 121 ARG A O 1
ATOM 925 N N . ILE A 1 122 ? -6.445 23.396 18.168 1.00 87.25 122 ILE A N 1
ATOM 926 C CA . ILE A 1 122 ? -5.577 22.669 19.101 1.00 87.25 122 ILE A CA 1
ATOM 927 C C . ILE A 1 122 ? -4.463 21.921 18.371 1.00 87.25 122 ILE A C 1
ATOM 929 O O . ILE A 1 122 ? -4.650 21.450 17.252 1.00 87.25 122 ILE A O 1
ATOM 933 N N . ILE A 1 123 ? -3.302 21.794 19.006 1.00 87.19 123 ILE A N 1
ATOM 934 C CA . ILE A 1 123 ? -2.245 20.858 18.606 1.00 87.19 123 ILE A CA 1
ATOM 935 C C . ILE A 1 123 ? -2.246 19.711 19.604 1.00 87.19 123 ILE A C 1
ATOM 937 O O . ILE A 1 123 ? -2.273 19.956 20.806 1.00 87.19 123 ILE A O 1
ATOM 941 N N . ILE A 1 124 ? -2.146 18.480 19.110 1.00 89.56 124 ILE A N 1
ATOM 942 C CA . ILE A 1 124 ? -1.995 17.277 19.935 1.00 89.56 124 ILE A CA 1
ATOM 943 C C . ILE A 1 124 ? -0.608 16.650 19.761 1.00 89.56 124 ILE A C 1
ATOM 945 O O . ILE A 1 124 ? 0.047 16.834 18.733 1.00 89.56 124 ILE A O 1
ATOM 949 N N . ASP A 1 125 ? -0.166 15.880 20.748 1.00 87.06 125 ASP A N 1
ATOM 950 C CA . ASP A 1 125 ? 1.121 15.170 20.760 1.00 87.06 125 ASP A CA 1
ATOM 951 C C . ASP A 1 125 ? 1.288 14.151 19.624 1.00 87.06 125 ASP A C 1
ATOM 953 O O . ASP A 1 125 ? 2.380 14.021 19.071 1.00 87.06 125 ASP A O 1
ATOM 957 N N . LEU A 1 126 ? 0.200 13.501 19.201 1.00 83.00 126 LEU A N 1
ATOM 958 C CA . LEU A 1 126 ? 0.196 12.594 18.047 1.00 83.00 126 LEU A CA 1
ATOM 959 C C . LEU A 1 126 ? 0.360 13.320 16.700 1.00 83.00 126 LEU A C 1
ATOM 961 O O . LEU A 1 126 ? 0.669 12.691 15.684 1.00 83.00 126 LEU A O 1
ATOM 965 N N . LYS A 1 127 ? 0.159 14.644 16.663 1.00 82.31 127 LYS A N 1
ATOM 966 C CA . LYS A 1 127 ? 0.273 15.466 15.451 1.00 82.31 127 LYS A CA 1
ATOM 967 C C . LYS A 1 127 ? 0.824 16.864 15.782 1.00 82.31 127 LYS A C 1
ATOM 969 O O . LYS A 1 127 ? 0.139 17.867 15.583 1.00 82.31 127 LYS A O 1
ATOM 974 N N . PRO A 1 128 ? 2.097 16.963 16.207 1.00 76.88 128 PRO A N 1
ATOM 975 C CA . PRO A 1 128 ? 2.662 18.200 16.750 1.00 76.88 128 PRO A CA 1
ATOM 976 C C . PRO A 1 128 ? 2.864 19.301 15.695 1.00 76.88 128 PRO A C 1
ATOM 978 O O . PRO A 1 128 ? 3.155 20.444 16.032 1.00 76.88 128 PRO A O 1
ATOM 981 N N . SER A 1 129 ? 2.735 18.969 14.406 1.00 82.19 129 SER A N 1
ATOM 982 C CA . SER A 1 129 ? 2.932 19.892 13.279 1.00 82.19 129 SER A CA 1
ATOM 983 C C . SER A 1 129 ? 1.627 20.353 12.630 1.00 82.19 129 SER A C 1
ATOM 985 O O . SER A 1 129 ? 1.657 20.904 11.530 1.00 82.19 129 SER A O 1
ATOM 987 N N . THR A 1 130 ? 0.466 20.078 13.227 1.00 83.12 130 THR A N 1
ATOM 988 C CA . THR A 1 130 ? -0.819 20.414 12.605 1.00 83.12 130 THR A CA 1
ATOM 989 C C . THR A 1 130 ? -1.826 20.893 13.631 1.00 83.12 130 THR A C 1
ATOM 991 O O . THR A 1 130 ? -2.029 20.259 14.659 1.00 83.12 130 THR A O 1
ATOM 994 N N . TRP A 1 131 ? -2.469 22.006 13.298 1.00 84.56 131 TRP A N 1
ATOM 995 C CA . TRP A 1 131 ? -3.583 22.565 14.046 1.00 84.56 131 TRP A CA 1
ATOM 996 C C . TRP A 1 131 ? -4.883 21.869 13.642 1.00 84.56 131 TRP A C 1
ATOM 998 O O . TRP A 1 131 ? -5.213 21.854 12.458 1.00 84.56 131 TRP A O 1
ATOM 1008 N N . LEU A 1 132 ? -5.601 21.324 14.622 1.00 83.19 132 LEU A N 1
ATOM 1009 C CA . LEU A 1 132 ? -6.941 20.756 14.483 1.00 83.19 132 LEU A CA 1
ATOM 1010 C C . LEU A 1 132 ? -7.983 21.850 14.712 1.00 83.19 132 LEU A C 1
ATOM 1012 O O . LEU A 1 132 ? -8.000 22.502 15.762 1.00 83.19 132 LEU A O 1
ATOM 1016 N N . SER A 1 133 ? -8.825 22.059 13.708 1.00 82.88 133 SER A N 1
ATOM 1017 C CA . SER A 1 133 ? -9.922 23.028 13.713 1.00 82.88 133 SER A CA 1
ATOM 1018 C C . SER A 1 133 ? -11.092 22.575 14.593 1.00 82.88 133 SER A C 1
ATOM 1020 O O . SER A 1 133 ? -11.147 21.424 15.020 1.00 82.88 133 SER A O 1
ATOM 1022 N N . LYS A 1 134 ? -12.026 23.481 14.903 1.00 76.38 134 LYS A N 1
ATOM 1023 C CA . LYS A 1 134 ? -13.197 23.170 15.746 1.00 76.38 134 LYS A CA 1
ATOM 1024 C C . LYS A 1 134 ? -14.136 22.173 15.072 1.00 76.38 134 LYS A C 1
ATOM 1026 O O . LYS A 1 134 ? -14.773 21.374 15.744 1.00 76.38 134 LYS A O 1
ATOM 1031 N N . GLU A 1 135 ? -14.195 22.219 13.749 1.00 74.94 135 GLU A N 1
ATOM 1032 C CA . GLU A 1 135 ? -14.977 21.320 12.909 1.00 74.94 135 GLU A CA 1
ATOM 1033 C C . GLU A 1 135 ? -14.447 19.884 12.969 1.00 74.94 135 GLU A C 1
ATOM 1035 O O . GLU A 1 135 ? -15.217 18.941 12.843 1.00 74.94 135 GLU A O 1
ATOM 1040 N N . GLU A 1 136 ? -13.141 19.718 13.186 1.00 73.69 136 GLU A N 1
ATOM 1041 C CA . GLU A 1 136 ? -12.493 18.412 13.347 1.00 73.69 136 GLU A CA 1
ATOM 1042 C C . GLU A 1 136 ? -12.578 17.879 14.789 1.00 73.69 136 GLU A C 1
ATOM 1044 O O . GLU A 1 136 ? -12.219 16.730 15.032 1.00 73.69 136 GLU A O 1
ATOM 1049 N N . GLN A 1 137 ? -13.027 18.702 15.744 1.00 67.12 137 GLN A N 1
ATOM 1050 C CA . GLN A 1 137 ? -13.200 18.338 17.157 1.00 67.12 137 GLN A CA 1
ATOM 1051 C C . GLN A 1 137 ? -14.601 17.772 17.475 1.00 67.12 137 GLN A C 1
ATOM 1053 O O . GLN A 1 137 ? -14.859 17.483 18.645 1.00 67.12 137 GLN A O 1
ATOM 1058 N N . ALA A 1 138 ? -15.499 17.672 16.484 1.00 58.50 138 ALA A N 1
ATOM 1059 C CA . ALA A 1 138 ? -16.915 17.318 16.642 1.00 58.50 138 ALA A CA 1
ATOM 1060 C C . ALA A 1 138 ? -17.268 15.933 16.080 1.00 58.50 138 ALA A C 1
ATOM 1062 O O . ALA A 1 138 ? -16.702 15.550 15.031 1.00 58.50 138 ALA A O 1
#

Sequence (138 aa):
QKICRGPTPIVPPAYSDFVRQLCTEMLCRSAKGRPTAEDILARPKIQSIVKMMLDEAQAGRLELEAPSYSEAGAALRPDVPDGQYAGHAGGYKTNDLVEYLSSTHRDWLPATVLNIDGDGRIIIDLKPSTWLSKEEQA

Organism: Noctiluca scintillans (NCBI:txid2966)